Protein AF-A0A200R2B4-F1 (afdb_monomer)

Sequence (96 aa):
MVVEEVEDGYKGSNSIKLDVEKFDGLINFGLWQIQVKKVLIQYGLIKAPKGRIGKLADMDNDSWDDLDMRTASQIWLLLAKNVLANVSQINSAKEL

Secondary structure (DSSP, 8-state):
--------------------PPB-SSS-HHHHHHHHHHHHHHTT-S--SS-TTTSSSS--HHHHHHHHHHHHHHHHHTB-HHHHHHHTT---TTT-

Radius of gyration: 18.47 Å; Cα contacts (8 Å, |Δi|>4): 54; chains: 1; bounding box: 34×63×36 Å

Organism: Macleaya cordata (NCBI:txid56857)

pLDDT: mean 71.41, std 18.19, range [35.12, 92.94]

Foldseek 3Di:
DDDDDPPPPPPDDVPVPLPQAADPPPDDPVVSVVSLVVVCVVVVLDPPPPDPPDDPPPDDPVNVLVSQQVSVVSNLVSHDPNVCVVCVPPRGPVVD

Mean predicted aligned error: 12.44 Å

Solvent-accessible surface area (backbone atoms only — not comparable to full-atom values): 6257 Å² total; per-residue (Å²): 137,82,83,78,83,81,79,78,72,77,73,72,68,84,68,79,81,72,91,61,77,52,47,61,83,78,63,61,62,72,62,46,52,56,51,52,52,52,52,32,49,75,71,63,56,50,77,73,95,72,66,99,73,78,77,70,82,78,61,53,68,67,66,47,51,54,46,35,39,52,40,25,53,53,54,55,73,39,40,23,73,83,42,43,69,77,49,70,85,64,72,43,46,90,80,107

Structure (mmCIF, N/CA/C/O backbone):
data_AF-A0A200R2B4-F1
#
_entry.id   AF-A0A200R2B4-F1
#
loop_
_atom_site.group_PDB
_atom_site.id
_atom_site.type_symbol
_atom_site.label_atom_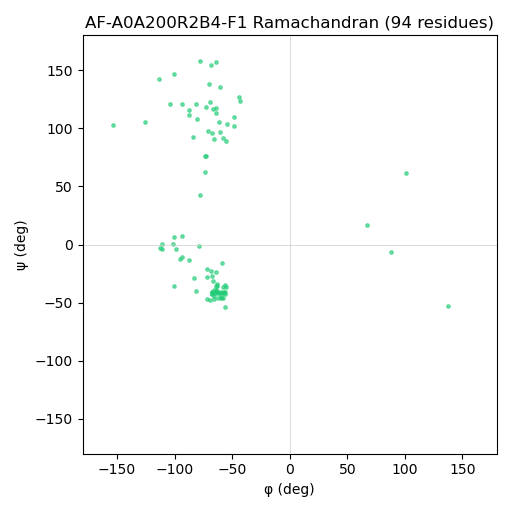id
_atom_site.label_alt_id
_atom_site.label_comp_id
_atom_site.label_asym_id
_atom_site.label_entity_id
_atom_site.label_seq_id
_atom_site.pdbx_PDB_ins_code
_atom_site.Cartn_x
_atom_site.Cartn_y
_atom_site.Cartn_z
_atom_site.occupancy
_atom_site.B_iso_or_equiv
_atom_site.auth_seq_id
_atom_site.auth_comp_id
_atom_site.auth_asym_id
_atom_site.auth_atom_id
_atom_site.pdbx_PDB_model_num
ATOM 1 N N . MET A 1 1 ? -0.126 -52.795 -6.668 1.00 39.00 1 MET A N 1
ATOM 2 C CA . MET A 1 1 ? 0.300 -51.530 -7.292 1.00 39.00 1 MET A CA 1
ATOM 3 C C . MET A 1 1 ? -0.200 -50.433 -6.374 1.00 39.00 1 MET A C 1
ATOM 5 O O . MET A 1 1 ? -1.379 -50.120 -6.403 1.00 39.00 1 MET A O 1
ATOM 9 N N . VAL A 1 2 ? 0.642 -50.025 -5.427 1.00 36.69 2 VAL A N 1
ATOM 10 C CA . VAL A 1 2 ? 0.328 -48.954 -4.476 1.00 36.69 2 VAL A CA 1
ATOM 11 C C . VAL A 1 2 ? 0.757 -47.675 -5.178 1.00 36.69 2 VAL A C 1
ATOM 13 O O . VAL A 1 2 ? 1.921 -47.557 -5.552 1.00 36.69 2 VAL A O 1
ATOM 16 N N . VAL A 1 3 ? -0.195 -46.802 -5.482 1.00 41.47 3 VAL A N 1
ATOM 17 C CA . VAL A 1 3 ? 0.104 -45.464 -5.991 1.00 41.47 3 VAL A CA 1
ATOM 18 C C . VAL A 1 3 ? 0.469 -44.615 -4.778 1.00 41.47 3 VAL A C 1
ATOM 20 O O . VAL A 1 3 ? -0.375 -44.364 -3.925 1.00 41.47 3 VAL A O 1
ATOM 23 N N . GLU A 1 4 ? 1.752 -44.288 -4.645 1.00 46.19 4 GLU A N 1
ATOM 24 C CA . GLU A 1 4 ? 2.229 -43.334 -3.646 1.00 46.19 4 GLU A CA 1
ATOM 25 C C . GLU A 1 4 ? 1.737 -41.937 -4.038 1.00 46.19 4 GLU A C 1
ATOM 27 O O . GLU A 1 4 ? 1.971 -41.466 -5.153 1.00 46.19 4 GLU A O 1
ATOM 32 N N . GLU A 1 5 ? 1.006 -41.305 -3.123 1.00 48.59 5 GLU A N 1
ATOM 33 C CA . GLU A 1 5 ? 0.618 -39.905 -3.207 1.00 48.59 5 GLU A CA 1
ATOM 34 C C . GLU A 1 5 ? 1.880 -39.044 -3.096 1.00 48.59 5 GLU A C 1
ATOM 36 O O . GLU A 1 5 ? 2.575 -39.052 -2.080 1.00 48.59 5 GLU A O 1
ATOM 41 N N . VAL A 1 6 ? 2.192 -38.305 -4.159 1.00 44.31 6 VAL A N 1
ATOM 42 C CA . VAL A 1 6 ? 3.223 -37.269 -4.117 1.00 44.31 6 VAL A CA 1
ATOM 43 C C . VAL A 1 6 ? 2.556 -36.010 -3.571 1.00 44.31 6 VAL A C 1
ATOM 45 O O . VAL A 1 6 ? 1.942 -35.245 -4.314 1.00 44.31 6 VAL A O 1
ATOM 48 N N . GLU A 1 7 ? 2.628 -35.816 -2.254 1.00 46.41 7 GLU A N 1
ATOM 49 C CA . GLU A 1 7 ? 2.390 -34.505 -1.654 1.00 46.41 7 GLU A CA 1
ATOM 50 C C . GLU A 1 7 ? 3.531 -33.577 -2.085 1.00 46.41 7 GLU A C 1
ATOM 52 O O . GLU A 1 7 ? 4.607 -33.548 -1.481 1.00 46.41 7 GLU A O 1
ATOM 57 N N . ASP A 1 8 ? 3.302 -32.805 -3.149 1.00 44.31 8 ASP A N 1
ATOM 58 C CA . ASP A 1 8 ? 4.144 -31.660 -3.473 1.00 44.31 8 ASP A CA 1
ATOM 59 C C . ASP A 1 8 ? 3.969 -30.620 -2.363 1.00 44.31 8 ASP A C 1
ATOM 61 O O . ASP A 1 8 ? 3.087 -29.757 -2.378 1.00 44.31 8 ASP A O 1
ATOM 65 N N . GLY A 1 9 ? 4.830 -30.742 -1.353 1.00 38.78 9 GLY A N 1
ATOM 66 C CA . GLY A 1 9 ? 5.005 -29.756 -0.310 1.00 38.78 9 GLY A CA 1
ATOM 67 C C . GLY A 1 9 ? 5.309 -28.415 -0.958 1.00 38.78 9 GLY A C 1
ATOM 68 O O . GLY A 1 9 ? 6.432 -28.167 -1.405 1.00 38.78 9 GLY A O 1
ATOM 69 N N . TYR A 1 10 ? 4.309 -27.533 -0.981 1.00 42.44 10 TYR A N 1
ATOM 70 C CA . TYR A 1 10 ? 4.506 -26.111 -1.207 1.00 42.44 10 TYR A CA 1
ATOM 71 C C . TYR A 1 10 ? 5.463 -25.621 -0.126 1.00 42.44 10 TYR A C 1
ATOM 73 O O . TYR A 1 10 ? 5.073 -25.269 0.988 1.00 42.44 10 TYR A O 1
ATOM 81 N N . LYS A 1 11 ? 6.752 -25.649 -0.467 1.00 45.31 11 LYS A N 1
ATOM 82 C CA . LYS A 1 11 ? 7.838 -24.985 0.231 1.00 45.31 11 LYS A CA 1
ATOM 83 C C . LYS A 1 11 ? 7.359 -23.566 0.449 1.00 45.31 11 LYS A C 1
ATOM 85 O O . LYS A 1 11 ? 7.313 -22.791 -0.505 1.00 45.31 11 LYS A O 1
ATOM 90 N N . GLY A 1 12 ? 6.927 -23.281 1.677 1.00 42.88 12 GLY A N 1
ATOM 91 C CA . GLY A 1 12 ? 6.407 -21.983 2.053 1.00 42.88 12 GLY A CA 1
ATOM 92 C C . GLY A 1 12 ? 7.388 -20.946 1.547 1.00 42.88 12 GLY A C 1
ATOM 93 O O . GLY A 1 12 ? 8.519 -20.865 2.029 1.00 42.88 12 GLY A O 1
ATOM 94 N N . SER A 1 13 ? 6.978 -20.185 0.531 1.00 47.31 13 SER A N 1
ATOM 95 C CA . SER A 1 13 ? 7.562 -18.880 0.283 1.00 47.31 13 SER A CA 1
ATOM 96 C C . SER A 1 13 ? 7.649 -18.239 1.656 1.00 47.31 13 SER A C 1
ATOM 98 O O . SER A 1 13 ? 6.638 -18.258 2.361 1.00 47.31 13 SER A O 1
ATOM 100 N N . ASN A 1 14 ? 8.822 -17.757 2.072 1.00 47.31 14 ASN A N 1
ATOM 101 C CA . ASN A 1 14 ? 8.920 -16.898 3.244 1.00 47.31 14 ASN A CA 1
ATOM 102 C C . ASN A 1 14 ? 7.962 -15.730 2.991 1.00 47.31 14 ASN A C 1
ATOM 104 O O . ASN A 1 14 ? 8.331 -14.733 2.378 1.00 47.31 14 ASN A O 1
ATOM 108 N N . SER A 1 15 ? 6.701 -15.892 3.389 1.00 47.19 15 SER A N 1
ATOM 109 C CA . SER A 1 15 ? 5.716 -14.842 3.449 1.00 47.19 15 SER A CA 1
ATOM 110 C C . SER A 1 15 ? 6.343 -13.910 4.449 1.00 47.19 15 SER A C 1
ATOM 112 O O . SER A 1 15 ? 6.456 -14.267 5.626 1.00 47.19 15 SER A O 1
ATOM 114 N N . ILE A 1 16 ? 6.884 -12.801 3.962 1.00 49.41 16 ILE A N 1
ATOM 115 C CA . ILE A 1 16 ? 7.421 -11.777 4.828 1.00 49.41 16 ILE A CA 1
ATOM 116 C C . ILE A 1 16 ? 6.219 -11.344 5.672 1.00 49.41 16 ILE A C 1
ATOM 118 O O . ILE A 1 16 ? 5.359 -10.599 5.208 1.00 49.41 16 ILE A O 1
ATOM 122 N N . LYS A 1 17 ? 6.095 -11.906 6.880 1.00 55.56 17 LYS A N 1
ATOM 123 C CA . LYS A 1 17 ? 5.098 -11.510 7.872 1.00 55.56 17 LYS A CA 1
ATOM 124 C C . LYS A 1 17 ? 5.566 -10.167 8.401 1.00 55.56 17 LYS A C 1
ATOM 126 O O . LYS A 1 17 ? 6.196 -10.068 9.447 1.00 55.56 17 LYS A O 1
ATOM 131 N N . LEU A 1 18 ? 5.358 -9.148 7.583 1.00 63.16 18 LEU A N 1
ATOM 132 C CA . LEU A 1 18 ? 5.487 -7.765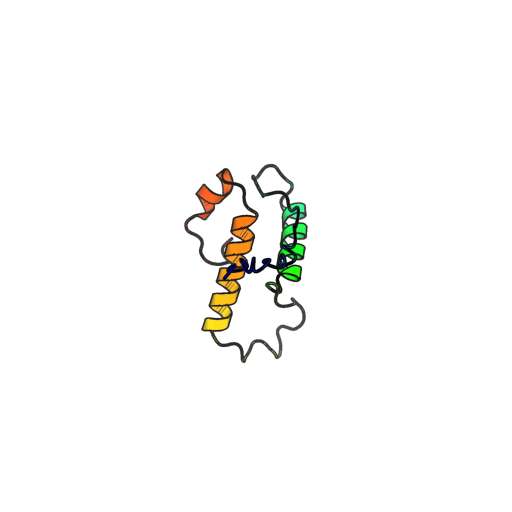 7.974 1.00 63.16 18 LEU A CA 1
ATOM 133 C C . LEU A 1 18 ? 4.309 -7.478 8.891 1.00 63.16 18 LEU A C 1
ATOM 135 O O . LEU A 1 18 ? 3.190 -7.271 8.429 1.00 63.16 18 LEU A O 1
ATOM 139 N N . ASP A 1 19 ? 4.572 -7.541 10.191 1.00 69.75 19 ASP A N 1
ATOM 140 C CA . ASP A 1 19 ? 3.637 -7.104 11.219 1.00 69.75 19 ASP A CA 1
ATOM 141 C C . ASP A 1 19 ? 3.612 -5.570 11.217 1.00 69.75 19 ASP A C 1
ATOM 143 O O . ASP A 1 19 ? 4.305 -4.903 11.984 1.00 69.75 19 ASP A O 1
ATOM 147 N N . VAL A 1 20 ? 2.924 -5.011 10.220 1.00 82.81 20 VAL A N 1
ATOM 148 C CA . VAL A 1 20 ? 2.626 -3.583 10.135 1.00 82.81 20 VAL A CA 1
ATOM 149 C C . VAL A 1 20 ? 1.172 -3.405 10.504 1.00 82.81 20 VAL A C 1
ATOM 151 O O . VAL A 1 20 ? 0.274 -3.958 9.863 1.00 82.81 20 VAL A O 1
ATOM 154 N N . GLU A 1 21 ? 0.955 -2.620 11.551 1.00 88.81 21 GLU A N 1
ATOM 155 C CA . GLU A 1 21 ? -0.380 -2.260 11.990 1.00 88.81 21 GLU A CA 1
ATOM 156 C C . GLU A 1 21 ? -1.106 -1.505 10.874 1.00 88.81 21 GLU A C 1
ATOM 158 O O . GLU A 1 21 ? -0.544 -0.631 10.206 1.00 88.81 21 GLU A O 1
ATOM 163 N N . LYS A 1 22 ? -2.367 -1.870 10.641 1.00 91.25 22 LYS A N 1
ATOM 164 C CA . LYS A 1 22 ? -3.174 -1.232 9.606 1.00 91.25 22 LYS A CA 1
ATOM 165 C C . LYS A 1 22 ? -3.515 0.193 10.009 1.00 91.25 22 LYS A C 1
ATOM 167 O O . LYS A 1 22 ? -3.919 0.428 11.141 1.00 91.25 22 LYS A O 1
ATOM 172 N N . PHE A 1 23 ? -3.440 1.125 9.065 1.00 92.12 23 PHE A N 1
ATOM 173 C CA . PHE A 1 23 ? -3.856 2.496 9.331 1.00 92.12 23 PHE A CA 1
ATOM 174 C C . PHE A 1 23 ? -5.372 2.597 9.416 1.00 92.12 23 PHE A C 1
ATOM 176 O O . PHE A 1 23 ? -6.081 2.322 8.447 1.00 92.12 23 PHE A O 1
ATOM 183 N N . ASP A 1 24 ? -5.853 3.005 10.583 1.00 90.38 24 ASP A N 1
ATOM 184 C CA . ASP A 1 24 ? -7.265 3.168 10.917 1.00 90.38 24 ASP A CA 1
ATOM 185 C C . ASP A 1 24 ? -7.672 4.632 11.145 1.00 90.38 24 ASP A C 1
ATOM 187 O O . ASP A 1 24 ? -8.854 4.913 11.347 1.00 90.38 24 ASP A O 1
ATOM 191 N N . GLY A 1 25 ? -6.715 5.562 11.076 1.00 88.81 25 GLY A N 1
ATOM 192 C CA . GLY A 1 25 ? -6.903 6.983 11.375 1.00 88.81 25 GLY A CA 1
ATOM 193 C C . GLY A 1 25 ? -6.704 7.358 12.849 1.00 88.81 25 GLY A C 1
ATOM 194 O O . GLY A 1 25 ? -6.708 8.547 13.161 1.00 88.81 25 GLY A O 1
ATOM 195 N N . LEU A 1 26 ? -6.507 6.384 13.742 1.00 90.38 26 LEU A N 1
ATOM 196 C CA . LEU A 1 26 ? -6.229 6.594 15.167 1.00 90.38 26 LEU A CA 1
ATOM 19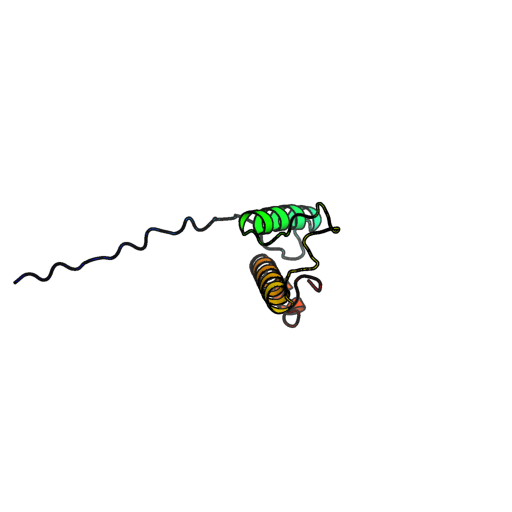7 C C . LEU A 1 26 ? -4.736 6.451 15.471 1.00 90.38 26 LEU A C 1
ATOM 199 O O . LEU A 1 26 ? -4.201 7.181 16.310 1.00 90.38 26 LEU A O 1
ATOM 203 N N . ILE A 1 27 ? -4.053 5.538 14.777 1.00 88.81 27 ILE A N 1
ATOM 204 C CA . ILE A 1 27 ? -2.604 5.376 14.914 1.00 88.81 27 ILE A CA 1
ATOM 205 C C . ILE A 1 27 ? -1.843 6.580 14.343 1.00 88.81 27 ILE A C 1
ATOM 207 O O . ILE A 1 27 ? -2.303 7.286 13.442 1.00 88.81 27 ILE A O 1
ATOM 211 N N . ASN A 1 28 ? -0.626 6.812 14.844 1.00 92.94 28 ASN A N 1
ATOM 212 C CA . ASN A 1 28 ? 0.208 7.911 14.365 1.00 92.94 28 ASN A CA 1
ATOM 213 C C . ASN A 1 28 ? 0.586 7.703 12.888 1.00 92.94 28 ASN A C 1
ATOM 215 O O . ASN A 1 28 ? 1.374 6.815 12.553 1.00 92.94 28 ASN A O 1
ATOM 219 N N . PHE A 1 29 ? 0.069 8.575 12.021 1.00 88.50 29 PHE A N 1
ATOM 220 C CA . PHE A 1 29 ? 0.280 8.489 10.578 1.00 88.50 29 PHE A CA 1
ATOM 221 C C . PHE A 1 29 ? 1.762 8.522 10.182 1.00 88.50 29 PHE A C 1
ATOM 223 O O . PHE A 1 29 ? 2.194 7.725 9.354 1.00 88.50 29 PHE A O 1
ATOM 230 N N . GLY A 1 30 ? 2.573 9.378 10.812 1.00 89.62 30 GLY A N 1
ATOM 231 C CA . GLY A 1 30 ? 4.005 9.469 10.516 1.00 89.62 30 GLY A CA 1
ATOM 232 C C . GLY A 1 30 ? 4.769 8.185 10.860 1.00 89.62 30 GLY A C 1
ATOM 233 O O . GLY A 1 30 ? 5.631 7.748 10.095 1.00 89.62 30 GLY A O 1
ATOM 234 N N . LEU A 1 31 ? 4.430 7.535 11.977 1.00 89.19 31 LEU A N 1
ATOM 235 C CA . LEU A 1 31 ? 5.002 6.233 12.337 1.00 89.19 31 LEU A CA 1
ATOM 236 C C . LEU A 1 31 ? 4.556 5.136 11.368 1.00 89.19 31 LEU A C 1
ATOM 238 O O . LEU A 1 31 ? 5.390 4.339 10.931 1.00 89.19 31 LEU A O 1
ATOM 242 N N . TRP A 1 32 ? 3.278 5.127 10.988 1.00 91.44 32 TRP A N 1
ATOM 243 C CA . TRP A 1 32 ? 2.753 4.189 9.999 1.00 91.44 32 TRP A CA 1
ATOM 244 C C . TRP A 1 32 ? 3.459 4.338 8.642 1.00 91.44 32 TRP A C 1
ATOM 246 O O . TRP A 1 32 ? 3.945 3.352 8.091 1.00 91.44 32 TRP A O 1
ATOM 256 N N . GLN A 1 33 ? 3.656 5.568 8.155 1.00 87.88 33 GLN A N 1
ATOM 257 C CA . GLN A 1 33 ? 4.392 5.837 6.913 1.00 87.88 33 GLN A CA 1
ATOM 258 C C . GLN A 1 33 ? 5.819 5.265 6.934 1.00 87.88 33 GLN A C 1
ATOM 260 O O . GLN A 1 33 ? 6.282 4.706 5.937 1.00 87.88 33 GLN A O 1
ATOM 265 N N . ILE A 1 34 ? 6.530 5.369 8.063 1.00 88.62 34 ILE A N 1
ATOM 266 C CA . ILE A 1 34 ? 7.876 4.791 8.210 1.00 88.62 34 ILE A CA 1
ATOM 267 C C . ILE A 1 34 ? 7.830 3.261 8.084 1.00 88.62 34 ILE A C 1
ATOM 269 O O . ILE A 1 34 ? 8.717 2.677 7.455 1.00 88.62 34 ILE A O 1
ATOM 273 N N . GLN A 1 35 ? 6.816 2.607 8.656 1.00 87.25 35 GLN A N 1
ATOM 274 C CA . GLN A 1 35 ? 6.644 1.153 8.569 1.00 87.25 35 GLN A CA 1
ATOM 275 C C . GLN A 1 35 ? 6.278 0.707 7.146 1.00 87.25 35 GLN A C 1
ATOM 277 O O . GLN A 1 35 ? 6.957 -0.157 6.593 1.00 87.25 35 GLN A O 1
ATOM 282 N N . VAL A 1 36 ? 5.306 1.363 6.505 1.00 86.56 36 VAL A N 1
ATOM 283 C CA . VAL A 1 36 ? 4.928 1.131 5.097 1.00 86.56 36 VAL A CA 1
ATOM 284 C C . VAL A 1 36 ? 6.130 1.304 4.171 1.00 86.56 36 VAL A C 1
ATOM 286 O O . VAL A 1 36 ? 6.376 0.482 3.294 1.00 86.56 36 VAL A O 1
ATOM 289 N N . LYS A 1 37 ? 6.959 2.328 4.391 1.00 84.56 37 LYS A N 1
ATOM 290 C CA . LYS A 1 37 ? 8.174 2.530 3.593 1.00 84.56 37 LYS A CA 1
ATOM 291 C C . LYS A 1 37 ? 9.137 1.344 3.697 1.00 84.56 37 LYS A C 1
ATOM 293 O O . LYS A 1 37 ? 9.720 0.946 2.692 1.00 84.56 37 LYS A O 1
ATOM 298 N N . LYS A 1 38 ? 9.308 0.768 4.893 1.00 85.31 38 LYS A N 1
ATOM 299 C CA . LYS A 1 38 ? 10.137 -0.435 5.092 1.00 85.31 38 LYS A CA 1
ATOM 300 C C . LYS A 1 38 ? 9.543 -1.647 4.374 1.00 85.31 38 LYS A C 1
ATOM 302 O O . LYS A 1 38 ? 10.293 -2.375 3.731 1.00 85.31 38 LYS A O 1
ATOM 307 N N . VAL A 1 39 ? 8.221 -1.813 4.436 1.00 85.56 39 VAL A N 1
ATOM 308 C CA . VAL A 1 39 ? 7.476 -2.849 3.703 1.00 85.56 39 VAL A CA 1
ATOM 309 C C . VAL A 1 39 ? 7.741 -2.746 2.203 1.00 85.56 39 VAL A C 1
ATOM 311 O O . VAL A 1 39 ? 8.200 -3.701 1.582 1.00 85.56 39 VAL A O 1
ATOM 314 N N . LEU A 1 40 ? 7.526 -1.567 1.621 1.00 84.38 40 LEU A N 1
ATOM 315 C CA . LEU A 1 40 ? 7.703 -1.350 0.188 1.00 84.38 40 LEU A CA 1
ATOM 316 C C . LEU A 1 40 ? 9.162 -1.569 -0.256 1.00 84.38 40 LEU A C 1
ATOM 318 O O . LEU A 1 40 ? 9.393 -2.067 -1.353 1.00 84.38 40 LEU A O 1
ATOM 322 N N . ILE A 1 41 ? 10.156 -1.247 0.584 1.00 82.94 41 ILE A N 1
ATOM 323 C CA . ILE A 1 41 ? 11.572 -1.553 0.303 1.00 82.94 41 ILE A CA 1
ATOM 324 C C . ILE A 1 41 ? 11.804 -3.067 0.277 1.00 82.94 41 ILE A C 1
ATOM 326 O O . ILE A 1 41 ? 12.478 -3.555 -0.627 1.00 82.94 41 ILE A O 1
ATOM 330 N N . GLN A 1 42 ? 11.241 -3.813 1.232 1.00 81.44 42 GLN A N 1
ATOM 331 C CA . GLN A 1 42 ? 11.369 -5.274 1.277 1.00 81.44 42 GLN A CA 1
ATOM 332 C C . GLN A 1 42 ? 10.707 -5.959 0.078 1.00 81.44 42 GLN A C 1
ATOM 334 O O . GLN A 1 42 ? 11.248 -6.933 -0.435 1.00 81.44 42 GLN A O 1
ATOM 339 N N . TYR A 1 43 ? 9.587 -5.421 -0.406 1.00 79.7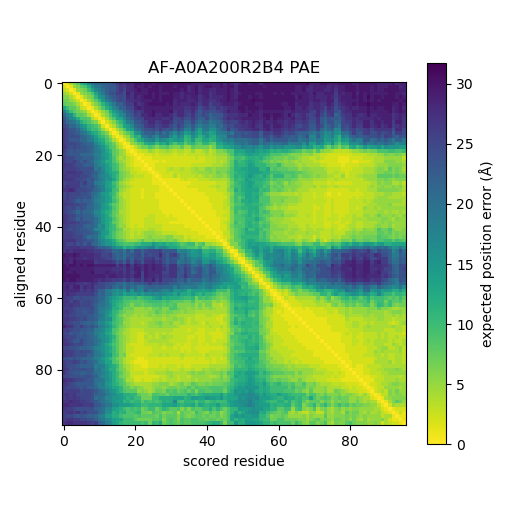5 43 TYR A N 1
ATOM 340 C CA . TYR A 1 43 ? 8.931 -5.903 -1.623 1.00 79.75 43 TYR A CA 1
ATOM 341 C C . TYR A 1 43 ? 9.586 -5.409 -2.924 1.00 79.75 43 TYR A C 1
ATOM 343 O O . TYR A 1 43 ? 9.118 -5.753 -4.006 1.00 79.75 43 TYR A O 1
ATOM 351 N N . GLY A 1 44 ? 10.648 -4.595 -2.855 1.00 80.44 44 GLY A N 1
ATOM 352 C CA . GLY A 1 44 ? 11.286 -4.013 -4.041 1.00 80.44 44 GLY A CA 1
ATOM 353 C C . GLY A 1 44 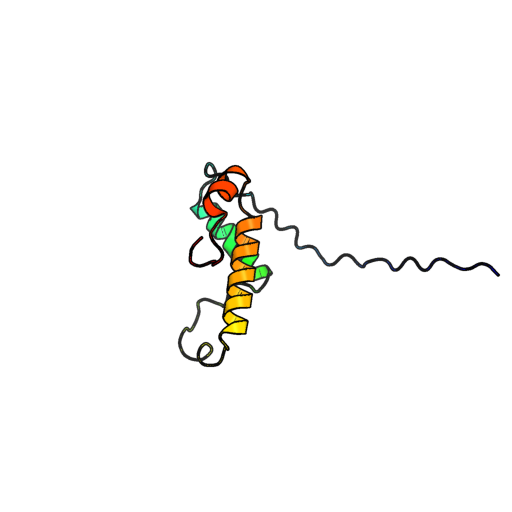? 10.408 -2.996 -4.783 1.00 80.44 44 GLY A C 1
ATOM 354 O O . GLY A 1 44 ? 10.688 -2.659 -5.929 1.00 80.44 44 GLY A O 1
ATOM 355 N N . LEU A 1 45 ? 9.355 -2.500 -4.131 1.00 78.50 45 LEU A N 1
ATOM 356 C CA . LEU A 1 45 ? 8.376 -1.566 -4.692 1.00 78.50 45 LEU A CA 1
ATOM 357 C C . LEU A 1 45 ? 8.801 -0.104 -4.539 1.00 78.50 45 LEU A C 1
ATOM 359 O O . LEU A 1 45 ? 8.266 0.780 -5.201 1.00 78.50 45 LEU A O 1
ATOM 363 N N . ILE A 1 46 ? 9.808 0.171 -3.706 1.00 68.25 46 ILE A N 1
ATOM 364 C CA . ILE A 1 46 ? 10.464 1.479 -3.698 1.00 68.25 46 ILE A CA 1
ATOM 365 C C . ILE A 1 46 ? 11.587 1.482 -4.728 1.00 68.25 46 ILE A C 1
ATOM 367 O O . ILE A 1 46 ? 12.646 0.890 -4.520 1.00 68.25 46 ILE A O 1
ATOM 371 N N . LYS A 1 47 ? 11.415 2.263 -5.795 1.00 66.75 47 LYS A N 1
ATOM 372 C CA . LYS A 1 47 ? 12.560 2.777 -6.552 1.00 66.75 47 LYS A CA 1
ATOM 373 C C . LYS A 1 47 ? 13.341 3.700 -5.623 1.00 66.75 47 LYS A C 1
ATOM 375 O O . LYS A 1 47 ? 12.796 4.687 -5.133 1.00 66.75 47 LYS A O 1
ATOM 380 N N . ALA A 1 48 ? 14.593 3.351 -5.332 1.00 42.06 48 ALA A N 1
ATOM 381 C CA . ALA A 1 48 ? 15.464 4.126 -4.456 1.00 42.06 48 ALA A CA 1
ATOM 382 C C . ALA A 1 48 ? 15.345 5.638 -4.761 1.00 42.06 48 ALA A C 1
ATOM 384 O O . ALA A 1 48 ? 15.613 6.046 -5.892 1.00 42.06 48 ALA A O 1
ATOM 385 N N . PRO A 1 49 ? 14.996 6.497 -3.783 1.00 41.28 49 PRO A N 1
ATOM 386 C CA . PRO A 1 49 ? 14.943 7.944 -3.985 1.00 41.28 49 PRO A CA 1
ATOM 387 C C . PRO A 1 49 ? 16.350 8.565 -3.969 1.00 41.28 49 PRO A C 1
ATOM 389 O O . PRO A 1 49 ? 16.585 9.607 -3.363 1.00 41.28 49 PRO A O 1
ATOM 392 N N . LYS A 1 50 ? 17.317 7.919 -4.625 1.00 41.00 50 LYS A N 1
ATOM 393 C CA . LYS A 1 50 ? 18.652 8.466 -4.860 1.00 41.00 50 LYS A CA 1
ATOM 394 C C . LYS A 1 50 ? 18.945 8.418 -6.350 1.00 41.00 50 LYS A C 1
ATOM 396 O O . LYS A 1 50 ? 19.250 7.366 -6.895 1.00 41.00 50 LYS A O 1
ATOM 401 N N . GLY A 1 51 ? 18.878 9.591 -6.973 1.00 35.12 51 GLY A N 1
ATOM 402 C CA . GLY A 1 51 ? 19.408 9.812 -8.314 1.00 35.12 51 GLY A CA 1
ATOM 403 C C . GLY A 1 51 ? 18.351 9.806 -9.406 1.00 35.12 51 GLY A C 1
ATOM 404 O O . GLY A 1 51 ? 18.422 9.025 -10.348 1.00 35.12 51 GLY A O 1
ATOM 405 N N . ARG A 1 52 ? 17.396 10.736 -9.330 1.00 43.56 52 ARG A N 1
ATOM 406 C CA . ARG A 1 52 ? 16.597 11.133 -10.492 1.00 43.56 52 ARG A CA 1
ATOM 407 C C . ARG A 1 52 ? 17.453 11.989 -11.440 1.00 43.56 52 ARG A C 1
ATOM 409 O O . ARG A 1 52 ? 17.142 13.150 -11.624 1.00 43.56 52 ARG A O 1
ATOM 416 N N . ILE A 1 53 ? 18.532 11.427 -11.986 1.00 44.28 53 ILE A N 1
ATOM 417 C CA . ILE A 1 53 ? 19.168 11.819 -13.255 1.00 44.28 53 ILE A CA 1
ATOM 418 C C . ILE A 1 53 ? 19.856 10.544 -13.761 1.00 44.28 53 ILE A C 1
ATOM 420 O O . ILE A 1 53 ? 20.868 10.136 -13.203 1.00 44.28 53 ILE A O 1
ATOM 424 N N . GLY A 1 54 ? 19.289 9.853 -14.749 1.00 43.31 54 GLY A N 1
ATOM 425 C CA . GLY A 1 54 ? 20.010 8.788 -15.458 1.00 43.31 54 GLY A CA 1
ATOM 426 C C . GLY A 1 54 ? 19.201 7.530 -15.747 1.00 43.31 54 GLY A C 1
ATOM 427 O O . GLY A 1 54 ? 19.133 7.132 -16.897 1.00 43.31 54 GLY A O 1
ATOM 428 N N . LYS A 1 55 ? 18.553 6.909 -14.750 1.00 45.53 55 LYS A N 1
ATOM 429 C CA . LYS A 1 55 ? 17.948 5.568 -14.937 1.00 45.53 55 LYS A CA 1
ATOM 430 C C . LYS A 1 55 ? 16.433 5.539 -15.162 1.00 45.53 55 LYS A C 1
ATOM 432 O O . LYS A 1 55 ? 15.859 4.465 -15.274 1.00 45.53 55 LYS A O 1
ATOM 437 N N . LEU A 1 56 ? 15.787 6.707 -15.189 1.00 50.69 56 LEU A N 1
ATOM 438 C CA . LEU A 1 56 ? 14.340 6.825 -15.402 1.00 50.69 56 LEU A CA 1
ATOM 439 C C . LEU A 1 56 ? 13.939 7.078 -16.855 1.00 50.69 56 LEU A C 1
ATOM 441 O O . LEU A 1 56 ? 12.757 7.005 -17.157 1.00 50.69 56 LEU A O 1
ATOM 445 N N . ALA A 1 57 ? 14.897 7.416 -17.719 1.00 53.47 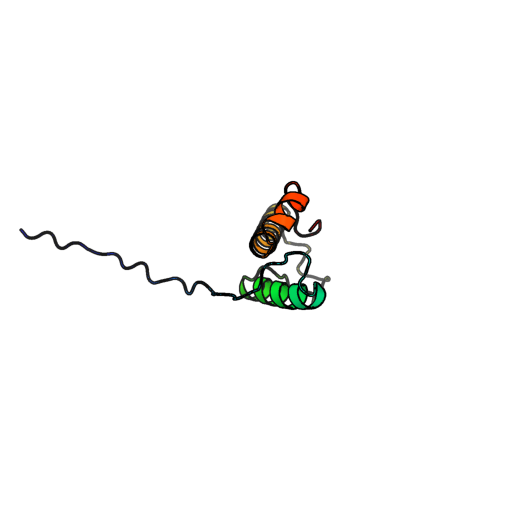57 ALA A N 1
ATOM 446 C CA . ALA A 1 57 ? 14.609 7.749 -19.110 1.00 53.47 57 ALA A CA 1
ATOM 447 C C . ALA A 1 57 ? 14.218 6.516 -19.945 1.00 53.47 57 ALA A C 1
ATOM 449 O O . ALA A 1 57 ? 13.536 6.676 -20.949 1.00 53.47 57 ALA A O 1
ATOM 450 N N . ASP A 1 58 ? 14.592 5.313 -19.492 1.00 60.19 58 ASP A N 1
ATOM 451 C CA . ASP A 1 58 ? 14.457 4.076 -20.273 1.00 60.19 58 ASP A CA 1
ATOM 452 C C . ASP A 1 58 ? 13.400 3.105 -19.732 1.00 60.19 58 ASP A C 1
ATOM 454 O O . ASP A 1 58 ? 13.237 2.020 -20.283 1.00 60.19 58 ASP A O 1
ATOM 458 N N . MET A 1 59 ? 12.705 3.439 -18.636 1.00 68.06 59 MET A N 1
ATOM 459 C CA . MET A 1 59 ? 11.591 2.599 -18.197 1.00 68.06 59 MET A CA 1
ATOM 460 C C . MET A 1 59 ? 10.359 2.950 -19.023 1.00 68.06 59 MET A C 1
ATOM 462 O O . MET A 1 59 ? 9.919 4.100 -19.012 1.00 68.06 59 MET A O 1
ATOM 466 N N . ASP A 1 60 ? 9.818 1.957 -19.722 1.00 77.56 60 ASP A N 1
ATOM 467 C CA . ASP A 1 60 ? 8.577 2.092 -20.468 1.00 77.56 60 ASP A CA 1
ATOM 468 C C . ASP A 1 60 ? 7.391 2.380 -19.533 1.00 77.56 60 ASP A C 1
ATOM 470 O O . ASP A 1 60 ? 7.432 2.127 -18.323 1.00 77.56 60 ASP A O 1
ATOM 474 N N . ASN A 1 61 ? 6.344 2.973 -20.103 1.00 73.50 61 ASN A N 1
ATOM 475 C CA . ASN A 1 61 ? 5.182 3.420 -19.343 1.00 73.50 61 ASN A CA 1
ATOM 476 C C . ASN A 1 61 ? 4.443 2.246 -18.677 1.00 73.50 61 ASN A C 1
ATOM 478 O O . ASN A 1 61 ? 4.022 2.369 -17.532 1.00 73.50 61 ASN A O 1
ATOM 482 N N . ASP A 1 62 ? 4.382 1.088 -19.339 1.00 77.56 62 ASP A N 1
ATOM 483 C CA . ASP A 1 62 ? 3.676 -0.095 -18.837 1.00 77.56 62 ASP A CA 1
ATOM 484 C C . ASP A 1 62 ? 4.366 -0.667 -17.588 1.00 77.56 62 ASP A C 1
ATOM 486 O O . ASP A 1 62 ? 3.714 -1.005 -16.598 1.00 77.56 62 ASP A O 1
ATOM 490 N N . SER A 1 63 ? 5.702 -0.714 -17.578 1.00 79.62 63 SER A N 1
ATOM 491 C CA . SER A 1 63 ? 6.472 -1.116 -16.399 1.00 79.62 63 SER A CA 1
ATOM 492 C C . SER A 1 63 ? 6.356 -0.112 -15.248 1.00 79.62 63 SER A C 1
ATOM 494 O O . SER A 1 63 ? 6.519 -0.488 -14.079 1.00 79.62 63 SER A O 1
ATOM 496 N N . TRP A 1 64 ? 6.110 1.161 -15.552 1.00 78.75 64 TRP A N 1
ATOM 497 C CA . TRP A 1 64 ? 5.831 2.183 -14.550 1.00 78.75 64 TRP A CA 1
ATOM 498 C C . TRP A 1 64 ? 4.446 2.015 -13.931 1.00 78.75 64 TRP A C 1
ATOM 500 O O . TRP A 1 64 ? 4.348 2.028 -12.702 1.00 78.75 64 TRP A O 1
ATOM 510 N N . ASP A 1 65 ? 3.430 1.803 -14.761 1.00 78.06 65 ASP A N 1
ATOM 511 C CA . ASP A 1 65 ? 2.044 1.601 -14.341 1.00 78.06 65 ASP A CA 1
ATOM 512 C C . ASP A 1 65 ? 1.895 0.311 -13.515 1.00 78.06 65 ASP A C 1
ATOM 514 O O . ASP A 1 65 ? 1.262 0.324 -12.459 1.00 78.06 65 ASP A O 1
ATOM 518 N N . ASP A 1 66 ? 2.563 -0.784 -13.905 1.00 82.88 66 ASP A N 1
ATOM 519 C CA . ASP A 1 66 ? 2.588 -2.028 -13.117 1.00 82.88 66 ASP A CA 1
ATOM 520 C C . ASP A 1 66 ? 3.219 -1.811 -11.731 1.00 82.88 66 ASP A C 1
ATOM 522 O O . ASP A 1 66 ? 2.702 -2.289 -10.717 1.00 82.88 66 ASP A O 1
ATOM 526 N N . LEU A 1 67 ? 4.310 -1.042 -11.647 1.00 82.44 67 LEU A N 1
ATOM 527 C CA . LEU A 1 67 ? 4.933 -0.739 -10.359 1.00 82.44 67 LEU A CA 1
ATOM 528 C C . LEU A 1 67 ? 4.047 0.155 -9.483 1.00 82.44 67 LEU A C 1
ATOM 530 O O . LEU A 1 67 ? 3.958 -0.078 -8.272 1.00 82.44 67 LEU A O 1
ATOM 534 N N . ASP A 1 68 ? 3.424 1.176 -10.068 1.00 78.94 68 ASP A N 1
ATOM 535 C CA . ASP A 1 68 ? 2.522 2.079 -9.354 1.00 78.94 68 ASP A CA 1
ATOM 536 C C . ASP A 1 68 ? 1.313 1.309 -8.810 1.00 78.94 68 ASP A C 1
ATOM 538 O O . ASP A 1 68 ? 1.032 1.369 -7.611 1.00 78.94 68 ASP A O 1
ATOM 542 N N . MET A 1 69 ? 0.698 0.458 -9.637 1.00 82.94 69 MET A N 1
ATOM 543 C CA . MET A 1 69 ? -0.433 -0.388 -9.251 1.00 82.94 69 MET A CA 1
ATOM 544 C C . MET A 1 69 ? -0.064 -1.388 -8.144 1.00 82.94 69 MET A C 1
ATOM 546 O O . MET A 1 69 ? -0.824 -1.577 -7.187 1.00 82.94 69 MET A O 1
ATOM 550 N N . ARG A 1 70 ? 1.120 -2.013 -8.212 1.00 84.12 70 ARG A N 1
ATOM 551 C CA . ARG A 1 70 ? 1.615 -2.906 -7.145 1.00 84.12 70 ARG A CA 1
ATOM 552 C C . ARG A 1 70 ? 1.877 -2.155 -5.847 1.00 84.12 70 ARG A C 1
ATOM 554 O O . ARG A 1 70 ? 1.579 -2.673 -4.771 1.00 84.12 70 ARG A O 1
ATOM 561 N N . THR A 1 71 ? 2.413 -0.942 -5.941 1.00 84.50 71 THR A N 1
ATOM 562 C CA . THR A 1 71 ? 2.659 -0.080 -4.780 1.00 84.50 71 THR A CA 1
ATOM 563 C C . THR A 1 71 ? 1.341 0.333 -4.129 1.00 84.50 71 THR A C 1
ATOM 565 O O . THR A 1 71 ? 1.187 0.162 -2.919 1.00 84.50 71 THR A O 1
ATOM 568 N N . ALA A 1 72 ? 0.365 0.779 -4.923 1.00 84.00 72 ALA A N 1
ATOM 569 C CA . ALA A 1 72 ? -0.974 1.134 -4.460 1.00 84.00 72 ALA A CA 1
ATOM 570 C C . ALA A 1 72 ? -1.654 -0.056 -3.771 1.00 84.00 72 ALA A C 1
ATOM 572 O O . ALA A 1 72 ? -2.141 0.067 -2.648 1.00 84.00 72 ALA A O 1
ATOM 573 N N . SER A 1 73 ? -1.585 -1.237 -4.391 1.00 85.94 73 SER A N 1
ATOM 574 C CA . SER A 1 73 ? -2.145 -2.474 -3.838 1.00 85.94 73 SER A CA 1
ATOM 575 C C . SER A 1 73 ? -1.535 -2.833 -2.479 1.00 85.94 73 SER A C 1
ATOM 577 O O . SER A 1 73 ? -2.259 -3.215 -1.561 1.00 85.94 73 SER A O 1
ATOM 579 N N . GLN A 1 74 ? -0.216 -2.683 -2.308 1.00 84.81 74 GLN A N 1
ATOM 580 C CA . GLN A 1 74 ? 0.417 -2.935 -1.009 1.00 84.81 74 GLN A CA 1
ATOM 581 C C . GLN A 1 74 ? 0.002 -1.914 0.050 1.00 84.81 74 GLN A C 1
ATOM 583 O O . GLN A 1 74 ? -0.267 -2.304 1.184 1.00 84.81 74 GLN A O 1
ATOM 588 N N . ILE A 1 75 ? -0.095 -0.628 -0.303 1.00 86.50 75 ILE A N 1
ATOM 589 C CA . ILE A 1 75 ? -0.577 0.407 0.622 1.00 86.50 75 ILE A CA 1
ATOM 590 C C . ILE A 1 75 ? -2.004 0.079 1.070 1.00 86.50 75 ILE A C 1
ATOM 592 O O . ILE A 1 75 ? -2.266 0.064 2.269 1.00 86.50 75 ILE A O 1
ATOM 596 N N . TRP A 1 76 ? -2.893 -0.289 0.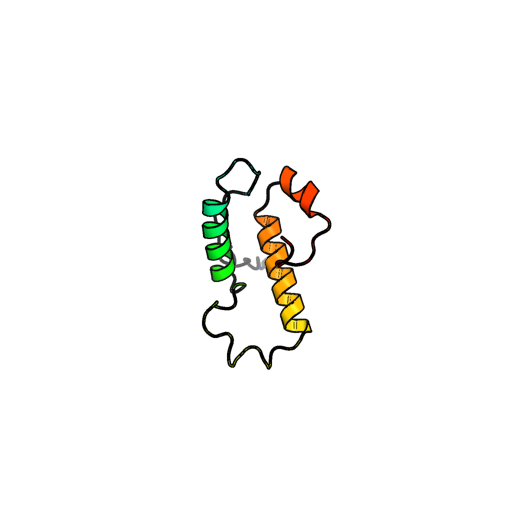145 1.00 87.12 76 TRP A N 1
ATOM 597 C CA . TRP A 1 76 ? -4.265 -0.710 0.447 1.00 87.12 76 TRP A CA 1
ATOM 598 C C . TRP A 1 76 ? -4.342 -1.882 1.432 1.00 87.12 76 TRP A C 1
ATOM 600 O O . TRP A 1 76 ? -5.169 -1.871 2.345 1.00 87.12 76 TRP A O 1
ATOM 610 N N . LEU A 1 77 ? -3.470 -2.884 1.300 1.00 88.31 77 LEU A N 1
ATOM 611 C CA . LEU A 1 77 ? -3.429 -4.021 2.230 1.00 88.31 77 LEU A CA 1
ATOM 612 C C . LEU A 1 77 ? -3.049 -3.605 3.663 1.00 88.31 77 LEU A C 1
ATOM 614 O O . LEU A 1 77 ? -3.427 -4.291 4.621 1.00 88.31 77 LEU A O 1
ATOM 618 N N . LEU A 1 78 ? -2.359 -2.470 3.804 1.00 89.69 78 LEU A N 1
ATOM 619 C CA . LEU A 1 78 ? -1.938 -1.861 5.067 1.00 89.69 78 LEU A CA 1
ATOM 620 C C . LEU A 1 78 ? -2.935 -0.817 5.599 1.00 89.69 78 LEU A C 1
ATOM 622 O O . LEU A 1 78 ? -2.646 -0.158 6.598 1.00 89.69 78 LEU A O 1
ATOM 626 N N . LEU A 1 79 ? -4.112 -0.676 4.980 1.00 90.12 79 LEU A N 1
ATOM 627 C CA . LEU A 1 79 ? -5.208 0.164 5.466 1.00 90.12 79 LEU A CA 1
ATOM 628 C C . LEU A 1 79 ? -6.286 -0.675 6.165 1.00 90.12 79 LEU A C 1
ATOM 630 O O . LEU A 1 79 ? -6.566 -1.827 5.809 1.00 90.12 79 LEU A O 1
ATOM 634 N N . ALA A 1 80 ? -6.918 -0.093 7.181 1.00 90.62 80 ALA A N 1
ATOM 635 C CA . ALA A 1 80 ? -8.073 -0.678 7.846 1.00 90.62 80 ALA A CA 1
ATOM 636 C C . ALA A 1 80 ? -9.351 -0.480 7.012 1.00 90.62 80 ALA A C 1
ATOM 638 O O . ALA A 1 80 ? -9.450 0.417 6.174 1.00 90.62 80 ALA A O 1
ATOM 639 N N . LYS A 1 81 ? -10.369 -1.319 7.250 1.00 88.75 81 LYS A N 1
ATOM 640 C CA . LYS A 1 81 ? -11.611 -1.343 6.448 1.00 88.75 81 LYS A CA 1
ATOM 641 C C . LYS A 1 81 ? -12.350 -0.000 6.434 1.00 88.75 81 LYS A C 1
ATOM 643 O O . LYS A 1 81 ? -12.914 0.370 5.411 1.00 88.75 81 LYS A O 1
ATOM 648 N N . ASN A 1 82 ? -12.338 0.717 7.557 1.00 88.12 82 ASN A N 1
ATOM 649 C CA . ASN A 1 82 ? -12.963 2.033 7.687 1.00 88.12 82 ASN A CA 1
ATOM 650 C C . ASN A 1 82 ? -12.262 3.100 6.833 1.00 88.12 82 ASN A C 1
ATOM 652 O O . ASN A 1 82 ? -12.924 4.008 6.345 1.00 88.12 82 ASN A O 1
ATOM 656 N N . VAL A 1 83 ? -10.949 2.975 6.619 1.00 86.56 83 VAL A N 1
ATOM 657 C CA . VAL A 1 83 ? -10.179 3.876 5.751 1.00 86.56 83 VAL A CA 1
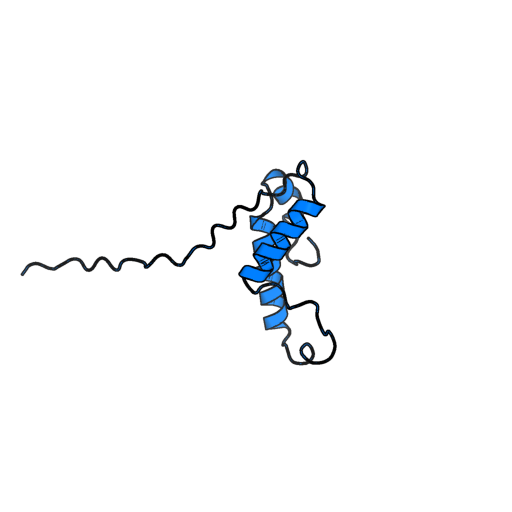ATOM 658 C C . VAL A 1 83 ? -10.331 3.469 4.285 1.00 86.56 83 VAL A C 1
ATOM 660 O O . VAL A 1 83 ? -10.532 4.328 3.430 1.00 86.56 83 VAL A O 1
ATOM 663 N N . LEU A 1 84 ? -10.335 2.162 3.997 1.00 86.31 84 LEU A N 1
ATOM 664 C CA . LEU A 1 84 ? -10.523 1.614 2.647 1.00 86.31 84 LEU A CA 1
ATOM 665 C C . LEU A 1 84 ? -11.816 2.084 1.972 1.00 86.31 84 LEU A C 1
ATOM 667 O O . LEU A 1 84 ? -11.810 2.352 0.774 1.00 86.31 84 LEU A O 1
ATOM 671 N N . ALA A 1 85 ? -12.908 2.232 2.726 1.00 84.81 85 ALA A N 1
ATOM 672 C CA . ALA A 1 85 ? -14.167 2.753 2.191 1.00 84.81 85 ALA A CA 1
ATOM 673 C C . ALA A 1 85 ? -13.998 4.137 1.530 1.00 84.81 85 ALA A C 1
ATOM 675 O O . ALA A 1 85 ? -14.612 4.403 0.496 1.00 84.81 85 ALA A O 1
ATOM 676 N N . ASN A 1 86 ? -13.112 4.974 2.077 1.00 83.38 86 ASN A N 1
ATOM 677 C CA . ASN A 1 86 ? -12.888 6.346 1.619 1.00 83.38 86 ASN A CA 1
ATOM 678 C C . ASN A 1 86 ? -11.934 6.428 0.420 1.00 83.38 86 ASN A C 1
ATOM 680 O O . ASN A 1 86 ? -12.055 7.341 -0.389 1.00 83.38 86 ASN A O 1
ATOM 684 N N . VAL A 1 87 ? -11.002 5.480 0.296 1.00 80.88 87 VAL A N 1
ATOM 685 C CA . VAL A 1 87 ? -9.993 5.457 -0.780 1.00 80.88 87 VAL A CA 1
ATOM 686 C C . VAL A 1 87 ? -10.348 4.494 -1.910 1.00 80.88 87 VAL A C 1
ATOM 688 O O . VAL A 1 87 ? -9.558 4.311 -2.827 1.00 80.88 87 VAL A O 1
ATOM 691 N N . SER A 1 88 ? -11.549 3.904 -1.875 1.00 75.50 88 SER A N 1
ATOM 692 C CA . SER A 1 88 ? -11.957 2.804 -2.758 1.00 75.50 88 SER A CA 1
ATOM 693 C C . SER A 1 88 ? -11.910 3.102 -4.267 1.00 75.50 88 SER A C 1
ATOM 695 O O . SER A 1 88 ? -11.947 2.177 -5.074 1.00 75.50 88 SER A O 1
ATOM 697 N N . GLN A 1 89 ? -11.834 4.378 -4.648 1.00 75.81 89 GLN A N 1
ATOM 698 C CA . GLN A 1 89 ? -11.777 4.846 -6.038 1.00 75.81 89 GLN A CA 1
ATOM 699 C C . GLN A 1 89 ? -10.351 5.174 -6.517 1.00 75.81 89 GLN A C 1
ATOM 701 O O . GLN A 1 89 ? -10.171 5.529 -7.677 1.00 75.81 89 GLN A O 1
ATOM 706 N N . ILE A 1 90 ? -9.347 5.082 -5.640 1.00 74.69 90 ILE A N 1
ATOM 707 C CA . ILE A 1 90 ? -7.970 5.494 -5.924 1.00 74.69 90 ILE A CA 1
ATOM 708 C C . ILE A 1 90 ? -7.165 4.296 -6.429 1.00 74.69 90 ILE A C 1
ATOM 710 O O . ILE A 1 90 ? -7.016 3.299 -5.721 1.00 74.69 90 ILE A O 1
ATOM 714 N N . ASN A 1 91 ? -6.622 4.400 -7.642 1.00 70.56 91 ASN A N 1
ATOM 71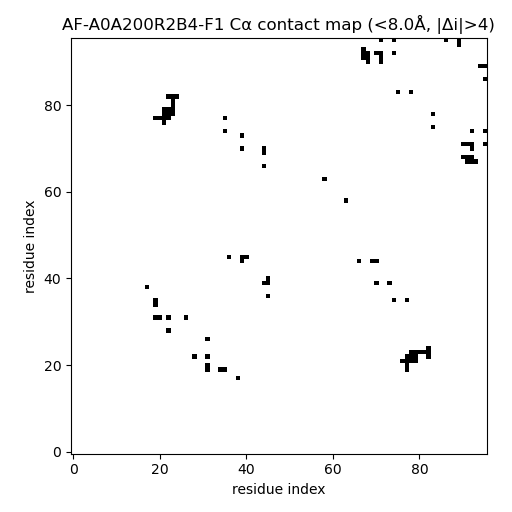5 C CA . ASN A 1 91 ? -5.877 3.324 -8.303 1.00 70.56 91 ASN A CA 1
ATOM 716 C C . ASN A 1 91 ? -4.368 3.602 -8.449 1.00 70.56 91 ASN A C 1
ATOM 718 O O . ASN A 1 91 ? -3.644 2.707 -8.882 1.00 70.56 91 ASN A O 1
ATOM 722 N N . SER A 1 92 ? -3.896 4.789 -8.049 1.00 70.88 92 SER A N 1
ATOM 723 C CA . SER A 1 92 ? -2.484 5.177 -8.098 1.00 70.88 92 SER A CA 1
ATOM 724 C C . SER A 1 92 ? -1.878 5.357 -6.710 1.00 70.88 92 SER A C 1
ATOM 726 O O . SER A 1 92 ? -2.506 5.919 -5.811 1.00 70.88 92 SER A O 1
ATOM 728 N N . ALA A 1 93 ? -0.615 4.955 -6.537 1.00 72.38 93 ALA A N 1
ATOM 729 C CA . ALA A 1 93 ? 0.094 5.141 -5.271 1.00 72.38 93 ALA A CA 1
ATOM 730 C C . ALA A 1 93 ? 0.389 6.617 -4.972 1.00 72.38 93 ALA A C 1
ATOM 732 O O . ALA A 1 93 ? 0.600 6.977 -3.818 1.00 72.38 93 ALA A O 1
ATOM 733 N N . LYS A 1 94 ? 0.419 7.472 -6.001 1.00 72.88 94 LYS A N 1
ATOM 734 C CA . LYS A 1 94 ? 0.605 8.922 -5.858 1.00 72.88 94 LYS A CA 1
ATOM 735 C C . LYS A 1 94 ? -0.626 9.617 -5.266 1.00 72.88 94 LYS A C 1
ATOM 737 O O . LYS A 1 94 ? -0.492 10.699 -4.698 1.00 72.88 94 LYS A O 1
ATOM 742 N N . GLU A 1 95 ? -1.804 9.044 -5.481 1.00 71.00 95 GLU A N 1
ATOM 743 C CA . GLU A 1 95 ? -3.092 9.619 -5.085 1.00 71.00 95 GLU A CA 1
ATOM 744 C C . GLU A 1 95 ? -3.571 9.122 -3.710 1.00 71.00 95 GLU A C 1
ATOM 746 O O . GLU A 1 95 ? -4.509 9.696 -3.159 1.00 71.00 95 GLU A O 1
ATOM 751 N N . LEU A 1 96 ? -2.912 8.092 -3.161 1.00 67.31 96 LEU A N 1
ATOM 752 C CA . LEU A 1 96 ? -3.067 7.599 -1.785 1.00 67.31 96 LEU A CA 1
ATOM 753 C C . LEU A 1 96 ? -2.265 8.438 -0.783 1.00 67.31 96 LEU A C 1
ATOM 755 O O . LEU A 1 96 ? -2.794 8.660 0.329 1.00 67.31 96 LEU A O 1
#